Protein AF-A0A8T6UBK5-F1 (afdb_monomer_lite)

Foldseek 3Di:
DADDDDADDDDLVRVLVVVLVVLQVDLFAEEEEEPLPPVSNVVSVLVSLVVSQAAEEEELSSLLVLCVCVPPPVDPGDNQQPDPSYAYEDEQADVRPLDPVRDDPSSVSRVVRYDYLVNCLVRRSRYYYHAYLVRLVSCVSNLTAAAHEYEYEYDDDPDPPCVSVVVVVVSCVVSNYHYHHD

Radius of gyration: 15.91 Å; chains: 1; bounding box: 31×38×43 Å

Structure (mmCIF, N/CA/C/O backbone):
data_AF-A0A8T6UBK5-F1
#
_entry.id   AF-A0A8T6UBK5-F1
#
loop_
_atom_site.group_PDB
_atom_site.id
_atom_site.type_symbol
_atom_site.label_atom_id
_atom_site.label_alt_id
_atom_site.label_comp_id
_atom_site.label_asym_id
_atom_site.label_entity_id
_atom_site.label_seq_id
_atom_site.pdbx_PDB_ins_code
_atom_site.Cartn_x
_atom_site.Cartn_y
_atom_site.Cartn_z
_atom_site.occupancy
_atom_site.B_iso_or_equiv
_atom_site.auth_seq_id
_atom_site.auth_comp_id
_atom_site.auth_asym_id
_atom_site.auth_atom_id
_atom_site.pdbx_PDB_model_num
ATOM 1 N N . MET A 1 1 ? -10.154 17.382 11.900 1.00 59.75 1 MET A N 1
ATOM 2 C CA . MET A 1 1 ? -9.058 16.985 12.791 1.00 59.75 1 MET A CA 1
ATOM 3 C C . MET A 1 1 ? -9.210 15.512 13.047 1.00 59.75 1 MET A C 1
ATOM 5 O O . MET A 1 1 ? -10.069 15.101 13.822 1.00 59.75 1 MET A O 1
ATOM 9 N N . VAL A 1 2 ? -8.414 14.748 12.318 1.00 72.38 2 VAL A N 1
ATOM 10 C CA . VAL A 1 2 ? -8.231 13.315 12.474 1.00 72.38 2 VAL A CA 1
ATOM 11 C C . VAL A 1 2 ? -7.859 13.027 13.928 1.00 72.38 2 VAL A C 1
ATOM 13 O O . VAL A 1 2 ? -7.041 13.733 14.522 1.00 72.38 2 VAL A O 1
ATOM 16 N N . GLU A 1 3 ? -8.493 12.017 14.518 1.00 72.88 3 GLU A N 1
ATOM 17 C CA . GLU A 1 3 ? -8.242 11.633 15.904 1.00 72.88 3 GLU A CA 1
ATOM 18 C C . GLU A 1 3 ? -6.793 11.144 16.070 1.00 72.88 3 GLU A C 1
ATOM 20 O O . GLU A 1 3 ? -6.300 10.337 15.279 1.00 72.88 3 GLU A O 1
ATOM 25 N N . LYS A 1 4 ? -6.091 11.653 17.091 1.00 69.69 4 LYS A N 1
ATOM 26 C CA . LYS A 1 4 ? -4.745 11.183 17.441 1.00 69.69 4 LYS A CA 1
ATOM 27 C C . LYS A 1 4 ? -4.862 9.968 18.359 1.00 69.69 4 LYS A C 1
ATOM 29 O O . LYS A 1 4 ? -5.178 10.100 19.542 1.00 69.69 4 LYS A O 1
ATOM 34 N N . GLU A 1 5 ? -4.588 8.784 17.824 1.00 80.88 5 GLU A N 1
ATOM 35 C CA . GLU A 1 5 ? -4.545 7.546 18.603 1.00 80.88 5 GLU A CA 1
ATOM 36 C C . GLU A 1 5 ? -3.198 7.380 19.323 1.00 80.88 5 GLU A C 1
ATOM 38 O O . GLU A 1 5 ? -2.131 7.657 18.775 1.00 80.88 5 GLU A O 1
ATOM 43 N N . LYS A 1 6 ? -3.220 6.891 20.571 1.00 74.50 6 LYS A N 1
ATOM 44 C CA . LYS A 1 6 ? -1.982 6.605 21.313 1.00 74.50 6 LYS A CA 1
ATOM 45 C C . LYS A 1 6 ? -1.301 5.353 20.765 1.00 74.50 6 LYS A C 1
ATOM 47 O O . LYS A 1 6 ? -1.909 4.281 20.734 1.00 74.50 6 LYS A O 1
ATOM 52 N N . ARG A 1 7 ? -0.009 5.469 20.452 1.00 73.25 7 ARG A N 1
ATOM 53 C CA . ARG A 1 7 ? 0.830 4.343 20.027 1.00 73.25 7 ARG A CA 1
ATOM 54 C C . ARG A 1 7 ? 0.890 3.241 21.088 1.00 73.25 7 ARG A C 1
ATOM 56 O O . ARG A 1 7 ? 1.001 3.505 22.286 1.00 73.25 7 ARG A O 1
ATOM 63 N N . LYS A 1 8 ? 0.859 1.993 20.617 1.00 81.75 8 LYS A N 1
ATOM 64 C CA . LYS A 1 8 ? 1.099 0.777 21.400 1.00 81.75 8 LYS A CA 1
ATOM 65 C C . LYS A 1 8 ? 1.982 -0.172 20.595 1.00 81.75 8 LYS A C 1
ATOM 67 O O . LYS A 1 8 ? 1.941 -0.161 19.370 1.00 81.75 8 LYS A O 1
ATOM 72 N N . ASN A 1 9 ? 2.758 -1.000 21.290 1.00 84.50 9 ASN A N 1
ATOM 73 C CA . ASN A 1 9 ? 3.530 -2.062 20.653 1.00 84.50 9 ASN A CA 1
ATOM 74 C C . ASN A 1 9 ? 2.625 -3.275 20.441 1.00 84.50 9 ASN A C 1
ATOM 76 O O . ASN A 1 9 ? 2.179 -3.891 21.411 1.00 84.50 9 ASN A O 1
ATOM 80 N N . TYR A 1 10 ? 2.360 -3.599 19.179 1.00 88.94 10 TYR A N 1
ATOM 81 C CA . TYR A 1 10 ? 1.573 -4.759 18.782 1.00 88.94 10 TYR A CA 1
ATOM 82 C C . TYR A 1 10 ? 2.472 -5.840 18.181 1.00 88.94 10 TYR A C 1
ATOM 84 O O . TYR A 1 10 ? 3.401 -5.544 17.430 1.00 88.94 10 TYR A O 1
ATOM 92 N N . SER A 1 11 ? 2.181 -7.102 18.495 1.00 92.31 11 SER A N 1
ATOM 93 C CA . SER A 1 11 ? 2.752 -8.240 17.770 1.00 92.31 11 SER A CA 1
ATOM 94 C C . SER A 1 11 ? 2.152 -8.348 16.367 1.00 92.31 11 SER A C 1
ATOM 96 O O . SER A 1 11 ? 1.037 -7.884 16.134 1.00 92.31 11 SER A O 1
ATOM 98 N N . GLU A 1 12 ? 2.822 -9.042 15.445 1.00 92.00 12 GLU A N 1
ATOM 99 C CA . GLU A 1 12 ? 2.303 -9.252 14.081 1.00 92.00 12 GLU A CA 1
ATOM 100 C C . GLU A 1 12 ? 0.902 -9.884 14.063 1.00 92.00 12 GLU A C 1
ATOM 102 O O . GLU A 1 12 ? 0.030 -9.484 13.293 1.00 92.00 12 GLU A O 1
ATOM 107 N N . GLN A 1 13 ? 0.623 -10.804 14.991 1.00 94.69 13 GLN A N 1
ATOM 108 C CA . GLN A 1 13 ? -0.709 -11.395 15.124 1.00 94.69 13 GLN A CA 1
ATOM 109 C C . GLN A 1 13 ? -1.767 -10.364 15.557 1.00 94.69 13 GLN A C 1
ATOM 111 O O . GLN A 1 13 ? -2.910 -10.412 15.089 1.00 94.69 13 GLN A O 1
ATOM 116 N N . GLN A 1 14 ? -1.409 -9.433 16.447 1.00 95.31 14 GLN A N 1
ATOM 117 C CA . GLN A 1 14 ? -2.299 -8.350 16.864 1.00 95.31 14 GLN A CA 1
ATOM 118 C C . GLN A 1 14 ? -2.528 -7.361 15.723 1.00 95.31 14 GLN A C 1
ATOM 120 O O . GLN A 1 14 ? -3.683 -7.041 15.453 1.00 95.31 14 GLN A O 1
ATOM 125 N N . VAL A 1 15 ? -1.469 -6.959 15.015 1.00 94.81 15 VAL A N 1
ATOM 126 C CA . VAL A 1 15 ? -1.547 -6.087 13.832 1.00 94.81 15 VAL A CA 1
ATOM 127 C C . VAL A 1 15 ? -2.489 -6.698 12.804 1.00 94.81 15 VAL A C 1
ATOM 129 O O . VAL A 1 15 ? -3.496 -6.093 12.455 1.00 94.81 15 VAL A O 1
ATOM 132 N N . LYS A 1 16 ? -2.251 -7.953 12.407 1.00 96.44 16 LYS A N 1
ATOM 133 C CA . LYS A 1 16 ? -3.103 -8.688 11.465 1.00 96.44 16 LYS A CA 1
ATOM 134 C C . LYS A 1 16 ? -4.569 -8.701 11.903 1.00 96.44 16 LYS A C 1
ATOM 136 O O . LYS A 1 16 ? -5.462 -8.429 11.104 1.00 96.44 16 LYS A O 1
ATOM 141 N N . THR A 1 17 ? -4.830 -8.979 13.181 1.00 97.69 17 THR A N 1
ATOM 142 C CA . THR A 1 17 ? -6.197 -9.040 13.721 1.00 97.69 17 THR A CA 1
ATOM 143 C C . THR A 1 17 ? -6.880 -7.671 13.706 1.00 97.69 17 THR A C 1
ATOM 145 O O . THR A 1 17 ? -8.031 -7.562 13.287 1.00 97.69 17 THR A O 1
ATOM 148 N N . LEU A 1 18 ? -6.193 -6.623 14.164 1.00 97.62 18 LEU A N 1
ATOM 149 C CA . LEU A 1 18 ? -6.738 -5.268 14.250 1.00 97.62 18 LEU A CA 1
ATOM 150 C C . LEU A 1 18 ? -6.920 -4.657 12.859 1.00 97.62 18 LEU A C 1
ATOM 152 O O . LEU A 1 18 ? -8.003 -4.172 12.542 1.00 97.62 18 LEU A O 1
ATOM 156 N N . SER A 1 19 ? -5.920 -4.778 11.987 1.00 97.94 19 SER A N 1
ATOM 157 C CA . SER A 1 19 ? -6.011 -4.318 10.603 1.00 97.94 19 SER A CA 1
ATOM 158 C C . SER A 1 19 ? -7.101 -5.059 9.830 1.00 97.94 19 SER A C 1
ATOM 160 O O . SER A 1 19 ? -7.846 -4.424 9.091 1.00 97.94 19 SER A O 1
ATOM 162 N N . SER A 1 20 ? -7.290 -6.368 10.042 1.00 98.31 20 SER A N 1
ATOM 163 C CA . SER A 1 20 ? -8.406 -7.091 9.415 1.00 98.31 20 SER A CA 1
ATOM 164 C C . SER A 1 20 ? -9.775 -6.587 9.876 1.00 98.31 20 SER A C 1
ATOM 166 O O . SER A 1 20 ? -10.714 -6.598 9.083 1.00 98.31 20 SER A O 1
ATOM 168 N N . LYS A 1 21 ? -9.921 -6.127 11.126 1.00 98.31 21 LYS A N 1
ATOM 169 C CA . LYS A 1 21 ? -11.174 -5.501 11.587 1.00 98.31 21 LYS A CA 1
ATOM 170 C C . LYS A 1 21 ? -11.443 -4.183 10.864 1.00 98.31 21 LYS A C 1
ATOM 172 O O . LYS A 1 21 ? -12.579 -3.939 10.484 1.00 98.31 21 LYS A O 1
ATOM 177 N N . VAL A 1 22 ? -10.408 -3.372 10.636 1.00 98.38 22 VAL A N 1
ATOM 178 C CA . VAL A 1 22 ? -10.524 -2.121 9.865 1.00 98.38 22 VAL A CA 1
ATOM 179 C C . VAL A 1 22 ? -10.877 -2.408 8.404 1.00 98.38 22 VAL A C 1
ATOM 181 O O . VAL A 1 22 ? -11.778 -1.793 7.849 1.00 98.38 22 VAL A O 1
ATOM 184 N N . VAL A 1 23 ? -10.203 -3.372 7.771 1.00 98.50 23 VAL A N 1
ATOM 185 C CA . VAL A 1 23 ? -10.420 -3.687 6.350 1.00 98.50 23 VAL A CA 1
ATOM 186 C C . VAL A 1 23 ? -11.793 -4.324 6.099 1.00 98.50 23 VAL A C 1
ATOM 188 O O . VAL A 1 23 ? -12.418 -4.027 5.080 1.00 98.50 23 VAL A O 1
ATOM 191 N N . SER A 1 24 ? -12.284 -5.162 7.017 1.00 98.12 24 SER A N 1
ATOM 192 C CA . SER A 1 24 ? -13.611 -5.796 6.905 1.00 98.12 24 SER A CA 1
ATOM 193 C C . SER A 1 24 ? -14.781 -4.854 7.194 1.00 98.12 24 SER A C 1
ATOM 195 O O . SER A 1 24 ? -15.892 -5.133 6.749 1.00 98.12 24 SER A O 1
ATOM 197 N N . SER A 1 25 ? -14.570 -3.756 7.927 1.00 97.69 25 SER A N 1
ATOM 198 C CA . SER A 1 25 ? -15.647 -2.847 8.347 1.00 97.69 25 SER A CA 1
ATOM 199 C C . SER A 1 25 ? -15.994 -1.763 7.324 1.00 97.69 25 SER A C 1
ATOM 201 O O . SER A 1 25 ? -16.895 -0.959 7.562 1.00 97.69 25 SER A O 1
ATOM 203 N N . THR A 1 26 ? -15.294 -1.720 6.192 1.00 97.81 26 THR A N 1
ATOM 204 C CA . THR A 1 26 ? -15.413 -0.643 5.209 1.00 97.81 26 THR A CA 1
ATOM 205 C C . THR A 1 26 ? -15.526 -1.193 3.796 1.00 97.81 26 THR A C 1
ATOM 207 O O . THR A 1 26 ? -15.004 -2.258 3.491 1.00 97.81 26 THR A O 1
ATOM 210 N N . GLU A 1 27 ? -16.161 -0.440 2.901 1.00 97.12 27 GLU A N 1
ATOM 211 C CA . GLU A 1 27 ? -16.112 -0.655 1.445 1.00 97.12 27 GLU A CA 1
ATOM 212 C C . GLU A 1 27 ? -15.253 0.413 0.748 1.00 97.12 27 GLU A C 1
ATOM 214 O O . GLU A 1 27 ? -15.267 0.553 -0.473 1.00 97.12 27 GLU A O 1
ATOM 219 N N . LYS A 1 28 ? -14.504 1.212 1.512 1.00 98.06 28 LYS A N 1
ATOM 220 C CA . LYS A 1 28 ? -13.577 2.218 0.981 1.00 98.06 28 LYS A CA 1
ATOM 221 C C . LYS A 1 28 ? -12.163 1.651 0.924 1.00 98.06 28 LYS A C 1
ATOM 223 O O . LYS A 1 28 ? -11.895 0.582 1.482 1.00 98.06 28 LYS A O 1
ATOM 228 N N . ILE A 1 29 ? -11.263 2.349 0.236 1.00 98.50 29 ILE A N 1
ATOM 229 C CA . ILE A 1 29 ? -9.857 1.945 0.199 1.00 98.50 29 ILE A CA 1
ATOM 230 C C . ILE A 1 29 ? -9.243 2.050 1.595 1.00 98.50 29 ILE A C 1
ATOM 232 O O . ILE A 1 29 ? -9.591 2.927 2.392 1.00 98.50 29 ILE A O 1
ATOM 236 N N . VAL A 1 30 ? -8.332 1.124 1.880 1.00 98.75 30 VAL A N 1
ATOM 237 C CA . VAL A 1 30 ? -7.491 1.166 3.072 1.00 98.75 30 VAL A CA 1
ATOM 238 C C . VAL A 1 30 ? -6.055 1.341 2.617 1.00 98.75 30 VAL A C 1
ATOM 240 O O . VAL A 1 30 ? -5.515 0.489 1.915 1.00 98.75 30 VAL A O 1
ATOM 243 N N . PHE A 1 31 ? -5.442 2.447 3.010 1.00 98.44 31 PHE A N 1
ATOM 244 C CA . PHE A 1 31 ? -4.015 2.664 2.856 1.00 98.44 31 PHE A CA 1
ATOM 245 C C . PHE A 1 31 ? -3.296 2.144 4.092 1.00 98.44 31 PHE A C 1
ATOM 247 O O . PHE A 1 31 ? -3.800 2.257 5.211 1.00 98.44 31 PHE A O 1
ATOM 254 N N . VAL A 1 32 ? -2.119 1.572 3.893 1.00 97.38 32 VAL A N 1
ATOM 255 C CA . VAL A 1 32 ? -1.263 1.072 4.965 1.00 97.38 32 VAL A CA 1
ATOM 256 C C . VAL A 1 32 ? 0.125 1.651 4.782 1.00 97.38 32 VAL A C 1
ATOM 258 O O . VAL A 1 32 ? 0.607 1.770 3.658 1.00 97.38 32 VAL A O 1
ATOM 261 N N . THR A 1 33 ? 0.779 1.996 5.883 1.00 93.69 33 THR A N 1
ATOM 262 C CA . THR A 1 33 ? 2.170 2.431 5.847 1.00 93.69 33 THR A CA 1
ATOM 263 C C . THR A 1 33 ? 2.983 1.677 6.887 1.00 93.69 33 THR A C 1
ATOM 265 O O . THR A 1 33 ? 2.545 1.474 8.019 1.00 93.69 33 THR A O 1
ATOM 268 N N . ARG A 1 34 ? 4.163 1.214 6.483 1.00 92.62 34 ARG A N 1
ATOM 269 C CA . ARG A 1 34 ? 5.080 0.387 7.277 1.00 92.62 34 ARG A CA 1
ATOM 270 C C . ARG A 1 34 ? 6.517 0.728 6.908 1.00 92.62 34 ARG A C 1
ATOM 272 O O . ARG A 1 34 ? 6.769 1.332 5.863 1.00 92.62 34 ARG A O 1
ATOM 279 N N . TYR A 1 35 ? 7.487 0.273 7.698 1.00 90.00 35 TYR A N 1
ATOM 280 C CA . TYR A 1 35 ? 8.873 0.368 7.254 1.00 90.00 35 TYR A CA 1
ATOM 281 C C . TYR A 1 35 ? 9.087 -0.477 6.003 1.00 90.00 35 TYR A C 1
ATOM 283 O O . TYR A 1 35 ? 8.770 -1.664 5.966 1.00 90.00 35 TYR A O 1
ATOM 291 N N . SER A 1 36 ? 9.699 0.130 4.987 1.00 87.88 36 SER A N 1
ATOM 292 C CA . SER A 1 36 ? 9.903 -0.507 3.679 1.00 87.88 36 SER A CA 1
ATOM 293 C C . SER A 1 36 ? 10.584 -1.881 3.739 1.00 87.88 36 SER A C 1
ATOM 295 O O . SER A 1 36 ? 10.267 -2.742 2.921 1.00 87.88 36 SER A O 1
ATOM 297 N N . ARG A 1 37 ? 11.479 -2.097 4.714 1.00 90.00 37 ARG A N 1
ATOM 298 C CA . ARG A 1 37 ? 12.249 -3.340 4.909 1.00 90.00 37 ARG A CA 1
ATOM 299 C C . ARG A 1 37 ? 11.621 -4.328 5.898 1.00 90.00 37 ARG A C 1
ATOM 301 O O . ARG A 1 37 ? 12.157 -5.416 6.059 1.00 90.00 37 ARG A O 1
ATOM 308 N N . ASP A 1 38 ? 10.513 -3.969 6.536 1.00 92.25 38 ASP A N 1
ATOM 309 C CA . ASP A 1 38 ? 9.794 -4.864 7.440 1.00 92.25 38 ASP A CA 1
ATOM 310 C C . ASP A 1 38 ? 8.899 -5.809 6.622 1.00 92.25 38 ASP A C 1
ATOM 312 O O . ASP A 1 38 ? 7.814 -5.432 6.159 1.00 92.25 38 ASP A O 1
ATOM 316 N N . MET A 1 39 ? 9.433 -7.003 6.350 1.00 92.81 39 MET A N 1
ATOM 317 C CA . MET A 1 39 ? 8.791 -8.028 5.523 1.00 92.81 39 MET A CA 1
ATOM 318 C C . MET A 1 39 ? 7.793 -8.883 6.303 1.00 92.81 39 MET A C 1
ATOM 320 O O . MET A 1 39 ? 6.824 -9.353 5.709 1.00 92.81 39 MET A O 1
ATOM 324 N N . ASP A 1 40 ? 7.960 -9.010 7.620 1.00 92.81 40 ASP A N 1
ATOM 325 C CA . ASP A 1 40 ? 6.961 -9.647 8.480 1.00 92.81 40 ASP A CA 1
ATOM 326 C C . ASP A 1 40 ? 5.688 -8.796 8.502 1.00 92.81 40 ASP A C 1
ATOM 328 O O . ASP A 1 40 ? 4.589 -9.296 8.246 1.00 92.81 40 ASP A O 1
ATOM 332 N N . ARG A 1 41 ? 5.841 -7.472 8.651 1.00 94.12 41 ARG A N 1
ATOM 333 C CA . ARG A 1 41 ? 4.716 -6.538 8.577 1.00 94.12 41 ARG A CA 1
ATOM 334 C C . ARG A 1 41 ? 4.068 -6.506 7.202 1.00 94.12 41 ARG A C 1
ATOM 336 O O . ARG A 1 41 ? 2.842 -6.440 7.096 1.00 94.12 41 ARG A O 1
ATOM 343 N N . PHE A 1 42 ? 4.868 -6.575 6.136 1.00 96.06 42 PHE A N 1
ATOM 344 C CA . PHE A 1 42 ? 4.326 -6.744 4.789 1.00 96.06 42 PHE A CA 1
ATOM 345 C C . PHE A 1 42 ? 3.465 -8.006 4.700 1.00 96.06 42 PHE A C 1
ATOM 347 O O . PHE A 1 42 ? 2.332 -7.940 4.218 1.00 96.06 42 PHE A O 1
ATOM 354 N N . ARG A 1 43 ? 3.980 -9.142 5.192 1.00 96.06 43 ARG A N 1
ATOM 355 C CA . ARG A 1 43 ? 3.264 -10.415 5.149 1.00 96.06 43 ARG A CA 1
ATOM 356 C C . ARG A 1 43 ? 1.943 -10.343 5.913 1.00 96.06 43 ARG A C 1
ATOM 358 O O . ARG A 1 43 ? 0.925 -10.802 5.392 1.00 96.06 43 ARG A O 1
ATOM 365 N N . SER A 1 44 ? 1.925 -9.694 7.077 1.00 96.69 44 SER A N 1
ATOM 366 C CA . SER A 1 44 ? 0.698 -9.413 7.830 1.00 96.69 44 SER A CA 1
ATOM 367 C C . SER A 1 44 ? -0.343 -8.680 6.975 1.00 96.69 44 SER A C 1
ATOM 369 O O . SER A 1 44 ? -1.486 -9.132 6.886 1.00 96.69 44 SER A O 1
ATOM 371 N N . PHE A 1 45 ? 0.030 -7.597 6.286 1.00 97.94 45 PHE A N 1
ATOM 372 C CA . PHE A 1 45 ? -0.908 -6.843 5.441 1.00 97.94 45 PHE A CA 1
ATOM 373 C C . PHE A 1 45 ? -1.326 -7.578 4.164 1.00 97.94 45 PHE A C 1
ATOM 375 O O . PHE A 1 45 ? -2.483 -7.468 3.753 1.00 97.94 45 PHE A O 1
ATOM 382 N N . TYR A 1 46 ? -0.432 -8.360 3.562 1.00 98.25 46 TYR A N 1
ATOM 383 C CA . TYR A 1 46 ? -0.768 -9.240 2.443 1.00 98.25 46 TYR A CA 1
ATOM 384 C C . TYR A 1 46 ? -1.843 -10.264 2.847 1.00 98.25 46 TYR A C 1
ATOM 386 O O . TYR A 1 46 ? -2.859 -10.410 2.160 1.00 98.25 46 TYR A O 1
ATOM 394 N N . ASP A 1 47 ? -1.685 -10.911 4.005 1.00 98.06 47 ASP A N 1
ATOM 395 C CA . ASP A 1 47 ? -2.676 -11.853 4.531 1.00 98.06 47 ASP A CA 1
ATOM 396 C C . ASP A 1 47 ? -4.003 -11.156 4.878 1.00 98.06 47 ASP A C 1
ATOM 398 O O . ASP A 1 47 ? -5.084 -11.710 4.644 1.00 98.06 47 ASP A O 1
ATOM 402 N N . VAL A 1 48 ? -3.946 -9.935 5.425 1.00 98.50 48 VAL A N 1
ATOM 403 C CA . VAL A 1 48 ? -5.139 -9.115 5.686 1.00 98.50 48 VAL A CA 1
ATOM 404 C C . VAL A 1 48 ? -5.878 -8.830 4.381 1.00 98.50 48 VAL A C 1
ATOM 406 O O . VAL A 1 48 ? -7.084 -9.063 4.316 1.00 98.50 48 VAL A O 1
ATOM 409 N N . ALA A 1 49 ? -5.182 -8.397 3.328 1.00 98.56 49 ALA A N 1
ATOM 410 C CA . ALA A 1 49 ? -5.805 -8.138 2.033 1.00 98.56 49 ALA A CA 1
ATOM 411 C C . ALA A 1 49 ? -6.502 -9.400 1.495 1.00 98.56 49 ALA A C 1
ATOM 413 O O . ALA A 1 49 ? -7.707 -9.374 1.230 1.00 98.56 49 ALA A O 1
ATOM 414 N N . LYS A 1 50 ? -5.795 -10.538 1.447 1.00 98.06 50 LYS A N 1
ATOM 415 C CA . LYS A 1 50 ? -6.349 -11.803 0.933 1.00 98.06 50 LYS A CA 1
ATOM 416 C C . LYS A 1 50 ? -7.533 -12.322 1.735 1.00 98.06 50 LYS A C 1
ATOM 418 O O . LYS A 1 50 ? -8.543 -12.704 1.146 1.00 98.06 50 LYS A O 1
ATOM 423 N N . SER A 1 51 ? -7.438 -12.330 3.064 1.00 97.94 51 SER A N 1
ATOM 424 C CA . SER A 1 51 ? -8.530 -12.812 3.925 1.00 97.94 51 SER A CA 1
ATOM 425 C C . SER A 1 51 ? -9.795 -11.955 3.805 1.00 97.94 51 SER A C 1
ATOM 427 O O . SER A 1 51 ? -10.899 -12.474 3.953 1.00 97.94 51 SER A O 1
ATOM 429 N N . ASN A 1 52 ? -9.646 -10.680 3.429 1.00 98.44 52 ASN A N 1
ATOM 430 C CA . ASN A 1 52 ? -10.746 -9.758 3.148 1.00 98.44 52 ASN A CA 1
ATOM 431 C C . ASN A 1 52 ? -11.126 -9.685 1.656 1.00 98.44 52 ASN A C 1
ATOM 433 O O . ASN A 1 52 ? -11.880 -8.799 1.262 1.00 98.44 52 ASN A O 1
ATOM 437 N N . ARG A 1 53 ? -10.635 -10.614 0.818 1.00 98.19 53 ARG A N 1
ATOM 438 C CA . ARG A 1 53 ? -10.897 -10.677 -0.637 1.00 98.19 53 ARG A CA 1
ATOM 439 C C . ARG A 1 53 ? -10.525 -9.391 -1.384 1.00 98.19 53 ARG A C 1
ATOM 441 O O . ARG A 1 53 ? -11.170 -9.019 -2.364 1.00 98.19 53 ARG A O 1
ATOM 448 N N . ARG A 1 54 ? -9.470 -8.723 -0.925 1.00 98.56 54 ARG A N 1
ATOM 449 C CA . ARG A 1 54 ? -8.880 -7.540 -1.550 1.00 98.56 54 ARG A CA 1
ATOM 450 C C . ARG A 1 54 ? -7.501 -7.867 -2.104 1.00 98.56 54 ARG A C 1
ATOM 452 O O . ARG A 1 54 ? -6.827 -8.774 -1.620 1.00 98.56 54 ARG A O 1
ATOM 459 N N . LYS A 1 55 ? -7.075 -7.110 -3.111 1.00 98.75 55 LYS A N 1
ATOM 460 C CA . LYS A 1 55 ? -5.698 -7.153 -3.612 1.00 98.75 55 LYS A CA 1
ATOM 461 C C . LYS A 1 55 ? -4.837 -6.159 -2.839 1.00 98.75 55 LYS A C 1
ATOM 463 O O . LYS A 1 55 ? -5.323 -5.088 -2.469 1.00 98.75 55 LYS A O 1
ATOM 468 N N . ILE A 1 56 ? -3.575 -6.512 -2.605 1.00 98.69 56 ILE A N 1
ATOM 469 C CA . ILE A 1 56 ? -2.588 -5.582 -2.064 1.00 98.69 56 ILE A CA 1
ATOM 470 C C . ILE A 1 56 ? -1.892 -4.856 -3.215 1.00 98.69 56 ILE A C 1
ATOM 472 O O . ILE A 1 56 ? -1.443 -5.477 -4.178 1.00 98.69 56 ILE A O 1
ATOM 476 N N . VAL A 1 57 ? -1.831 -3.533 -3.129 1.00 98.75 57 VAL A N 1
ATOM 477 C CA . VAL A 1 57 ? -1.155 -2.678 -4.105 1.00 98.75 57 VAL A CA 1
ATOM 478 C C . VAL A 1 57 ? 0.158 -2.211 -3.496 1.00 98.75 57 VAL A C 1
ATOM 480 O O . VAL A 1 57 ? 0.154 -1.676 -2.391 1.00 98.75 57 VAL A O 1
ATOM 483 N N . VAL A 1 58 ? 1.271 -2.412 -4.198 1.00 98.31 58 VAL A N 1
ATOM 484 C CA . VAL A 1 58 ? 2.616 -2.060 -3.717 1.00 98.31 58 VAL A CA 1
ATOM 485 C C . VAL A 1 58 ? 3.373 -1.209 -4.730 1.00 98.31 58 VAL A C 1
ATOM 487 O O . VAL A 1 58 ? 3.056 -1.206 -5.914 1.00 98.31 58 VAL A O 1
ATOM 490 N N . SER A 1 59 ? 4.415 -0.505 -4.292 1.00 97.19 59 SER A N 1
ATOM 491 C CA . SER A 1 59 ? 5.308 0.211 -5.213 1.00 97.19 59 SER A CA 1
ATOM 492 C C . SER A 1 59 ? 6.222 -0.748 -6.006 1.00 97.19 59 SER A C 1
ATOM 494 O O . SER A 1 59 ? 6.512 -1.847 -5.520 1.00 97.19 59 SER A O 1
ATOM 496 N N . PRO A 1 60 ? 6.793 -0.328 -7.159 1.00 96.81 60 PRO A N 1
ATOM 497 C CA . PRO A 1 60 ? 7.777 -1.123 -7.896 1.00 96.81 60 PRO A CA 1
ATOM 498 C C . PRO A 1 60 ? 9.003 -1.450 -7.042 1.00 96.81 60 PRO A C 1
ATOM 500 O O . PRO A 1 60 ? 9.596 -2.512 -7.183 1.00 96.81 60 PRO A O 1
ATOM 503 N N . LYS A 1 61 ? 9.364 -0.562 -6.105 1.00 95.75 61 LYS A N 1
ATOM 504 C CA . LYS A 1 61 ? 10.452 -0.787 -5.146 1.00 95.75 61 LYS A CA 1
ATOM 505 C C . LYS A 1 61 ? 10.144 -1.952 -4.203 1.00 95.75 61 LYS A C 1
ATOM 507 O O . LYS A 1 61 ? 11.014 -2.786 -3.974 1.00 95.75 61 LYS A O 1
ATOM 512 N N . THR A 1 62 ? 8.927 -2.011 -3.663 1.00 96.69 62 THR A N 1
ATOM 513 C CA . THR A 1 62 ? 8.488 -3.122 -2.807 1.00 96.69 62 THR A CA 1
ATOM 514 C C . THR A 1 62 ? 8.395 -4.419 -3.607 1.00 96.69 62 THR A C 1
ATOM 516 O O . THR A 1 62 ? 8.904 -5.435 -3.146 1.00 96.69 62 THR A O 1
ATOM 519 N N . ALA A 1 63 ? 7.825 -4.385 -4.817 1.00 97.38 63 ALA A N 1
ATOM 520 C CA . ALA A 1 63 ? 7.790 -5.547 -5.706 1.00 97.38 63 ALA A CA 1
ATOM 521 C C . ALA A 1 63 ? 9.207 -6.061 -6.013 1.00 97.38 63 ALA A C 1
ATOM 523 O O . ALA A 1 63 ? 9.484 -7.243 -5.851 1.00 97.38 63 ALA A O 1
ATOM 524 N N . HIS A 1 64 ? 10.145 -5.168 -6.331 1.00 96.62 64 HIS A N 1
ATOM 525 C CA . HIS A 1 64 ? 11.535 -5.551 -6.558 1.00 96.62 64 HIS A CA 1
ATOM 526 C C . HIS A 1 64 ? 12.181 -6.178 -5.319 1.00 96.62 64 HIS A C 1
ATOM 528 O O . HIS A 1 64 ? 12.887 -7.173 -5.425 1.00 96.62 64 HIS A O 1
ATOM 534 N N . LEU A 1 65 ? 11.938 -5.631 -4.125 1.00 95.81 65 LEU A N 1
ATOM 535 C CA . LEU A 1 65 ? 12.456 -6.228 -2.894 1.00 95.81 65 LEU A CA 1
ATOM 536 C C . LEU A 1 65 ? 11.895 -7.642 -2.677 1.00 95.81 65 LEU A C 1
ATOM 538 O O . LEU A 1 65 ? 12.658 -8.554 -2.372 1.00 95.81 65 LEU A O 1
ATOM 542 N N . LEU A 1 66 ? 10.590 -7.839 -2.882 1.00 96.50 66 LEU A N 1
ATOM 543 C CA . LEU A 1 66 ? 9.949 -9.150 -2.758 1.00 96.50 66 LEU A CA 1
ATOM 544 C C . LEU A 1 66 ? 10.511 -10.157 -3.766 1.00 96.50 66 LEU A C 1
ATOM 546 O O . LEU A 1 66 ? 10.832 -11.274 -3.370 1.00 96.50 66 LEU A O 1
ATOM 550 N N . SER A 1 67 ? 10.708 -9.768 -5.031 1.00 95.56 67 SER A N 1
ATOM 551 C CA . SER A 1 67 ? 11.253 -10.678 -6.052 1.00 95.56 67 SER A CA 1
ATOM 552 C C . SER A 1 67 ? 12.687 -11.120 -5.751 1.00 95.56 67 SER A C 1
ATOM 554 O O . SER A 1 67 ? 13.085 -12.214 -6.137 1.00 95.56 67 SER A O 1
ATOM 556 N N . ARG A 1 68 ? 13.464 -10.310 -5.019 1.00 94.50 68 ARG A N 1
ATOM 557 C CA . ARG A 1 68 ? 14.805 -10.691 -4.546 1.00 94.50 68 ARG A CA 1
ATOM 558 C C . ARG A 1 68 ? 14.790 -11.570 -3.302 1.00 94.50 68 ARG A C 1
ATOM 560 O O . ARG A 1 68 ? 15.735 -12.323 -3.098 1.00 94.50 68 ARG A O 1
ATOM 567 N N . LEU A 1 69 ? 13.760 -11.459 -2.468 1.00 95.38 69 LEU A N 1
ATOM 568 C CA . LEU A 1 69 ? 13.665 -12.195 -1.206 1.00 95.38 69 LEU A CA 1
ATOM 569 C C . LEU A 1 69 ? 12.879 -13.505 -1.319 1.00 95.38 69 LEU A C 1
ATOM 571 O O . LEU A 1 69 ? 13.033 -14.364 -0.458 1.00 95.38 69 LEU A O 1
ATOM 575 N N . VAL A 1 70 ? 12.078 -13.689 -2.373 1.00 93.62 70 VAL A N 1
ATOM 576 C CA . VAL A 1 70 ? 11.236 -14.885 -2.564 1.00 93.62 70 VAL A CA 1
ATOM 577 C C . VAL A 1 70 ? 12.037 -16.191 -2.676 1.00 93.62 70 VAL A C 1
ATOM 579 O O . VAL A 1 70 ? 11.512 -17.269 -2.414 1.00 93.62 70 VAL A O 1
ATOM 582 N N . GLU A 1 71 ? 13.315 -16.117 -3.051 1.00 89.62 71 GLU A N 1
ATOM 583 C CA . GLU A 1 71 ? 14.200 -17.285 -3.135 1.00 89.62 71 GLU A CA 1
ATOM 584 C C . GLU A 1 71 ? 14.709 -17.756 -1.758 1.00 89.62 71 GLU A C 1
ATOM 586 O O . GLU A 1 71 ? 15.197 -18.885 -1.629 1.00 89.62 71 GLU A O 1
ATOM 591 N N . ASP A 1 72 ? 14.591 -16.925 -0.715 1.00 91.62 72 ASP A N 1
ATOM 592 C CA . ASP A 1 72 ? 15.000 -17.292 0.638 1.00 91.62 72 ASP A CA 1
ATOM 593 C C . ASP A 1 72 ? 13.965 -18.220 1.286 1.00 91.62 72 ASP A C 1
ATOM 595 O O . ASP A 1 72 ? 12.881 -17.812 1.692 1.00 91.62 72 ASP A O 1
ATOM 599 N N . LYS A 1 73 ? 14.344 -19.489 1.465 1.00 87.69 73 LYS A N 1
ATOM 600 C CA . LYS A 1 73 ? 13.498 -20.531 2.074 1.00 87.69 73 LYS A CA 1
ATOM 601 C C . LYS A 1 73 ? 13.104 -20.257 3.530 1.00 87.69 73 LYS A C 1
ATOM 603 O O . LYS A 1 73 ? 12.273 -20.987 4.066 1.00 87.69 73 LYS A O 1
ATOM 608 N N . ARG A 1 74 ? 13.732 -19.287 4.201 1.00 91.12 74 ARG A N 1
ATOM 609 C CA . ARG A 1 74 ? 13.390 -18.878 5.573 1.00 91.12 74 ARG A CA 1
ATOM 610 C C . ARG A 1 74 ? 12.278 -17.835 5.610 1.00 91.12 74 ARG A C 1
ATOM 612 O O . ARG A 1 74 ? 11.722 -17.612 6.681 1.00 91.12 74 ARG A O 1
ATOM 619 N N . LEU A 1 75 ? 11.972 -17.204 4.477 1.00 89.12 75 LEU A N 1
ATOM 620 C CA . LEU A 1 75 ? 10.949 -16.177 4.356 1.00 89.12 75 LEU A CA 1
ATOM 621 C C . LEU A 1 75 ? 9.725 -16.752 3.641 1.00 89.12 75 LEU A C 1
ATOM 623 O O . LEU A 1 75 ? 9.820 -17.297 2.547 1.00 89.12 75 LEU A O 1
ATOM 627 N N . ASP A 1 76 ? 8.553 -16.601 4.252 1.00 91.81 76 ASP A N 1
ATOM 628 C CA . ASP A 1 76 ? 7.280 -16.908 3.603 1.00 91.81 76 ASP A CA 1
ATOM 629 C C . ASP A 1 76 ? 6.751 -15.627 2.945 1.00 91.81 76 ASP A C 1
ATOM 631 O O . ASP A 1 76 ? 5.955 -14.882 3.524 1.00 91.81 76 ASP A O 1
ATOM 635 N N . LEU A 1 77 ? 7.245 -15.327 1.741 1.00 95.25 77 LEU A N 1
ATOM 636 C CA . LEU A 1 77 ? 6.874 -14.133 0.982 1.00 95.25 77 LEU A CA 1
ATOM 637 C C . LEU A 1 77 ? 6.237 -14.497 -0.364 1.00 95.25 77 LEU A C 1
ATOM 639 O O . LEU A 1 77 ? 6.674 -15.441 -1.021 1.00 95.25 77 LEU A O 1
ATOM 643 N N . PRO A 1 78 ? 5.205 -13.753 -0.794 1.00 95.75 78 PRO A N 1
ATOM 644 C CA . PRO A 1 78 ? 4.591 -13.966 -2.095 1.00 95.75 78 PRO A CA 1
ATOM 645 C C . PRO A 1 78 ? 5.508 -13.490 -3.229 1.00 95.75 78 PRO A C 1
ATOM 647 O O . PRO A 1 78 ? 6.182 -12.466 -3.115 1.00 95.75 78 PRO A O 1
ATOM 650 N N . ASP A 1 79 ? 5.474 -14.206 -4.354 1.00 95.62 79 ASP A N 1
ATOM 651 C CA . ASP A 1 79 ? 6.135 -13.788 -5.591 1.00 95.62 79 ASP A CA 1
ATOM 652 C C . ASP A 1 79 ? 5.304 -12.675 -6.261 1.00 95.62 79 ASP A C 1
ATOM 654 O O . ASP A 1 79 ? 4.192 -12.947 -6.734 1.00 95.62 79 ASP A O 1
ATOM 658 N N . PRO A 1 80 ? 5.808 -11.433 -6.339 1.00 95.81 80 PRO A N 1
ATOM 659 C CA . PRO A 1 80 ? 5.061 -10.318 -6.910 1.00 95.81 80 PRO A CA 1
ATOM 660 C C . PRO A 1 80 ? 4.753 -10.527 -8.395 1.00 95.81 80 PRO A C 1
ATOM 662 O O . PRO A 1 80 ? 3.707 -10.068 -8.842 1.00 95.81 80 PRO A O 1
ATOM 665 N N . SER A 1 81 ? 5.564 -11.277 -9.147 1.00 93.62 81 SER A N 1
ATOM 666 C CA . SER A 1 81 ? 5.342 -11.537 -10.576 1.00 93.62 81 SER A CA 1
ATOM 667 C C . SER A 1 81 ? 4.322 -12.650 -10.820 1.00 93.62 81 SER A C 1
ATOM 669 O O . SER A 1 81 ? 3.660 -12.660 -11.850 1.00 93.62 81 SER A O 1
ATOM 671 N N . LYS A 1 82 ? 4.103 -13.559 -9.859 1.00 94.94 82 LYS A N 1
ATOM 672 C CA . LYS A 1 82 ? 3.174 -14.700 -10.026 1.00 94.94 82 LYS A CA 1
ATOM 673 C C . LYS A 1 82 ? 1.877 -14.592 -9.229 1.00 94.94 82 LYS A C 1
ATOM 675 O O . LYS A 1 82 ? 0.865 -15.135 -9.649 1.00 94.94 82 LYS A O 1
ATOM 680 N N . ASP A 1 83 ? 1.869 -13.884 -8.103 1.00 96.56 83 ASP A N 1
ATOM 681 C CA . ASP A 1 83 ? 0.687 -13.807 -7.240 1.00 96.56 83 ASP A CA 1
ATOM 682 C C . ASP A 1 83 ? -0.340 -12.784 -7.748 1.00 96.56 83 ASP A C 1
ATOM 684 O O . ASP A 1 83 ? -0.090 -11.579 -7.759 1.00 96.56 83 ASP A O 1
ATOM 688 N N . GLU A 1 84 ? -1.517 -13.256 -8.151 1.00 96.38 84 GLU A N 1
ATOM 689 C CA . GLU A 1 84 ? -2.632 -12.428 -8.641 1.00 96.38 84 GLU A CA 1
ATOM 690 C C . GLU A 1 84 ? -3.226 -11.479 -7.588 1.00 96.38 84 GLU A C 1
ATOM 692 O O . GLU A 1 84 ? -3.976 -10.554 -7.920 1.00 96.38 84 GLU A O 1
ATOM 697 N N . SER A 1 85 ? -2.916 -11.704 -6.311 1.00 97.75 85 SER A N 1
ATOM 698 C CA . SER A 1 85 ? -3.349 -10.862 -5.192 1.00 97.75 85 SER A CA 1
ATOM 699 C C . SER A 1 85 ? -2.503 -9.595 -5.061 1.00 97.75 85 SER A C 1
ATOM 701 O O . SER A 1 85 ? -2.870 -8.720 -4.278 1.00 97.75 85 SER A O 1
ATOM 703 N N . ILE A 1 86 ? -1.389 -9.497 -5.796 1.00 98.50 86 ILE A N 1
ATOM 704 C CA . ILE A 1 86 ? -0.472 -8.357 -5.779 1.00 98.50 86 ILE A CA 1
ATOM 705 C C . ILE A 1 86 ? -0.627 -7.561 -7.071 1.00 98.50 86 ILE A C 1
ATOM 707 O O . ILE A 1 86 ? -0.588 -8.112 -8.169 1.00 98.50 86 ILE A O 1
ATOM 711 N N . LEU A 1 87 ? -0.778 -6.251 -6.921 1.00 98.75 87 LEU A N 1
ATOM 712 C CA . LEU A 1 87 ? -0.745 -5.270 -8.001 1.00 98.75 87 LEU A CA 1
ATOM 713 C C . LEU A 1 87 ? 0.400 -4.290 -7.745 1.00 98.75 87 LEU A C 1
ATOM 715 O O . LEU A 1 87 ? 0.737 -4.020 -6.589 1.00 98.75 87 LEU A O 1
ATOM 719 N N . VAL A 1 88 ? 0.976 -3.730 -8.806 1.00 98.56 88 VAL A N 1
ATOM 720 C CA . VAL A 1 88 ? 2.113 -2.811 -8.687 1.00 98.56 88 VAL A CA 1
ATOM 721 C C . VAL A 1 88 ? 1.711 -1.422 -9.159 1.00 98.56 88 VAL A C 1
ATOM 723 O O . VAL A 1 88 ? 1.366 -1.224 -10.317 1.00 98.56 88 VAL A O 1
ATOM 726 N N . TYR A 1 89 ? 1.736 -0.449 -8.254 1.00 98.31 89 TYR A N 1
ATOM 727 C CA . TYR A 1 89 ? 1.342 0.925 -8.536 1.00 98.31 89 TYR A CA 1
ATOM 728 C C . TYR A 1 89 ? 2.471 1.709 -9.194 1.00 98.31 89 TYR A C 1
ATOM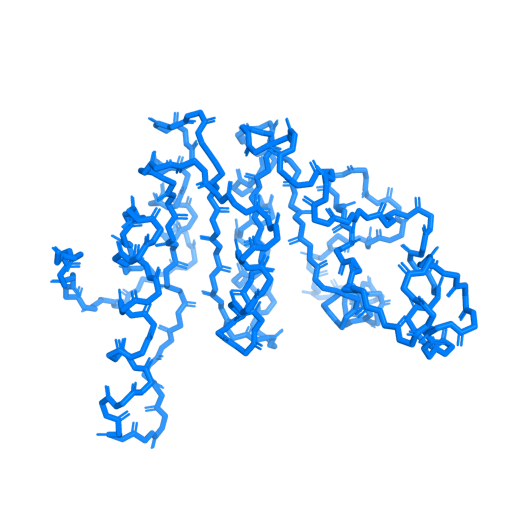 730 O O . TYR A 1 89 ? 3.485 1.998 -8.555 1.00 98.31 89 TYR A O 1
ATOM 738 N N . TYR A 1 90 ? 2.286 2.109 -10.448 1.00 97.62 90 TYR A N 1
ATOM 739 C CA . TYR A 1 90 ? 3.237 2.970 -11.140 1.00 97.62 90 TYR A CA 1
ATOM 740 C C . TYR A 1 90 ? 2.772 4.412 -11.063 1.00 97.62 90 TYR A C 1
ATOM 742 O O . TYR A 1 90 ? 1.638 4.749 -11.389 1.00 97.62 90 TYR A O 1
ATOM 750 N N . LYS A 1 91 ? 3.696 5.276 -10.652 1.00 95.62 91 LYS A N 1
ATOM 751 C CA . LYS A 1 91 ? 3.515 6.724 -10.697 1.00 95.62 91 LYS A CA 1
ATOM 752 C C . LYS A 1 91 ? 3.677 7.216 -12.121 1.00 95.62 91 LYS A C 1
ATOM 754 O O . LYS A 1 91 ? 4.492 6.673 -12.877 1.00 95.62 91 LYS A O 1
ATOM 759 N N . ARG A 1 92 ? 2.994 8.305 -12.454 1.00 95.50 92 ARG A N 1
ATOM 760 C CA . ARG A 1 92 ? 3.260 9.034 -13.693 1.00 95.50 92 ARG A CA 1
ATOM 761 C C . ARG A 1 92 ? 4.712 9.540 -13.688 1.00 95.50 92 ARG A C 1
ATOM 763 O O . ARG A 1 92 ? 5.148 10.168 -12.724 1.00 95.50 92 ARG A O 1
ATOM 770 N N . LYS A 1 93 ? 5.478 9.266 -14.749 1.00 94.69 93 LYS A N 1
ATOM 771 C CA . LYS A 1 93 ? 6.864 9.743 -14.925 1.00 94.69 93 LYS A CA 1
ATOM 772 C C . LYS A 1 93 ? 7.089 10.224 -16.356 1.00 94.69 93 LYS A C 1
ATOM 774 O O . LYS A 1 93 ? 6.469 9.707 -17.273 1.00 94.69 93 LYS A O 1
ATOM 779 N N . LYS A 1 94 ? 8.028 11.159 -16.536 1.00 94.94 94 LYS A N 1
ATOM 780 C CA . LYS A 1 94 ? 8.485 11.680 -17.840 1.00 94.94 94 LYS A CA 1
ATOM 781 C C . LYS A 1 94 ? 7.329 12.036 -18.788 1.00 94.94 94 LYS A C 1
ATOM 783 O O . LYS A 1 94 ? 6.712 13.069 -18.560 1.00 94.94 94 LYS A O 1
ATOM 788 N N . SER A 1 95 ? 7.070 11.230 -19.829 1.00 94.06 95 SER A N 1
ATOM 789 C CA . SER A 1 95 ? 6.020 11.512 -20.819 1.00 94.06 95 SER A CA 1
ATOM 790 C C . SER A 1 95 ? 4.627 11.507 -20.195 1.00 94.06 95 SER A C 1
ATOM 792 O O . SER A 1 95 ? 3.786 12.328 -20.543 1.00 94.06 95 SER A O 1
ATOM 794 N N . GLY A 1 96 ? 4.439 10.651 -19.191 1.00 91.38 96 GLY A N 1
ATOM 795 C CA . GLY A 1 96 ? 3.196 10.500 -18.457 1.00 91.38 96 GLY A CA 1
ATOM 796 C C . GLY A 1 96 ? 2.259 9.437 -19.021 1.00 91.38 96 GLY A C 1
ATOM 797 O O . GLY A 1 96 ? 1.241 9.163 -18.392 1.00 91.38 96 GLY A O 1
ATOM 798 N N . ASP A 1 97 ? 2.651 8.791 -20.120 1.00 93.44 97 ASP A N 1
ATOM 799 C CA . ASP A 1 97 ? 1.878 7.763 -20.824 1.00 93.44 97 ASP A CA 1
ATOM 800 C C . ASP A 1 97 ? 2.144 6.339 -20.295 1.00 93.44 97 ASP A C 1
ATOM 802 O O . ASP A 1 97 ? 1.724 5.351 -20.892 1.00 93.44 97 ASP A O 1
ATOM 806 N N . PHE A 1 98 ? 2.852 6.220 -19.163 1.00 95.19 98 PHE A N 1
ATOM 807 C CA . PHE A 1 98 ? 3.195 4.949 -18.509 1.00 95.19 98 PHE A CA 1
ATOM 808 C C . PHE A 1 98 ? 3.968 3.975 -19.417 1.00 95.19 98 PHE A C 1
ATOM 810 O O . PHE A 1 98 ? 3.907 2.753 -19.264 1.00 95.19 98 PHE A O 1
ATOM 817 N N . GLU A 1 99 ? 4.753 4.505 -20.353 1.00 95.62 99 GLU A N 1
ATOM 818 C CA . GLU A 1 99 ? 5.555 3.691 -21.258 1.00 95.62 99 GLU A CA 1
ATOM 819 C C . GLU A 1 99 ? 6.826 3.161 -20.583 1.00 95.62 99 GLU A C 1
ATOM 821 O O . GLU A 1 99 ? 7.412 3.799 -19.709 1.00 95.62 99 GLU A O 1
ATOM 826 N N . GLN A 1 100 ? 7.361 2.032 -21.065 1.00 95.31 100 GLN A N 1
ATOM 827 C CA . GLN A 1 100 ? 8.610 1.464 -20.532 1.00 95.31 100 GLN A CA 1
ATOM 828 C C . GLN A 1 100 ? 9.769 2.478 -20.498 1.00 95.31 100 GLN A C 1
ATOM 830 O O . GLN A 1 100 ? 10.594 2.446 -19.584 1.00 95.31 100 GLN A O 1
ATOM 835 N N . LYS A 1 101 ? 9.841 3.398 -21.474 1.00 95.94 101 LYS A N 1
ATOM 836 C CA . LYS A 1 101 ? 10.883 4.441 -21.555 1.00 95.94 101 LYS A CA 1
ATOM 837 C C . LYS A 1 101 ? 10.843 5.428 -20.379 1.00 95.94 101 LYS A C 1
ATOM 839 O O . LYS A 1 101 ? 11.871 6.037 -20.052 1.00 95.94 101 LYS A O 1
ATOM 844 N N . ASP A 1 102 ? 9.693 5.563 -19.722 1.00 96.94 102 ASP A N 1
ATOM 845 C CA . ASP A 1 102 ? 9.499 6.456 -18.580 1.00 96.94 102 ASP A CA 1
ATOM 846 C C . ASP A 1 102 ? 10.116 5.891 -17.298 1.00 96.94 102 ASP A C 1
ATOM 848 O O . ASP A 1 102 ? 10.560 6.653 -16.434 1.00 96.94 102 ASP A O 1
ATOM 852 N N . TYR A 1 103 ? 10.245 4.566 -17.225 1.00 97.19 103 TYR A N 1
ATOM 853 C CA . TYR A 1 103 ? 10.703 3.836 -16.049 1.00 97.19 103 TYR A CA 1
ATOM 854 C C . TYR A 1 103 ? 12.129 3.304 -16.195 1.00 97.19 103 TYR A C 1
ATOM 856 O O . TYR A 1 103 ? 12.620 3.010 -17.296 1.00 97.19 103 TYR A O 1
ATOM 864 N N . TYR A 1 104 ? 12.811 3.163 -15.060 1.00 96.56 104 TYR A N 1
ATOM 865 C CA . TYR A 1 104 ? 14.112 2.501 -15.013 1.00 96.56 104 TYR A CA 1
ATOM 866 C C . TYR A 1 104 ? 13.971 1.013 -15.337 1.00 96.56 104 TYR A C 1
ATOM 868 O O . TYR A 1 104 ? 12.928 0.419 -15.095 1.00 96.56 104 TYR A O 1
ATOM 876 N N . VAL A 1 105 ? 15.033 0.384 -15.849 1.00 96.12 105 VAL A N 1
ATOM 877 C CA . VAL A 1 105 ? 14.996 -1.033 -16.265 1.00 96.12 105 VAL A CA 1
ATOM 878 C C . VAL A 1 105 ? 14.520 -1.956 -15.137 1.00 96.12 105 VAL A C 1
ATOM 880 O O . VAL A 1 105 ? 13.693 -2.824 -15.385 1.00 96.12 105 VAL A O 1
ATOM 883 N N . TRP A 1 106 ? 14.970 -1.723 -13.901 1.00 94.75 106 TRP A N 1
ATOM 884 C CA . TRP A 1 106 ? 14.571 -2.520 -12.734 1.00 94.75 106 TRP A CA 1
ATOM 885 C C . TRP A 1 106 ? 13.086 -2.374 -12.369 1.00 94.75 106 TRP A C 1
ATOM 887 O O . TRP A 1 106 ? 12.523 -3.267 -11.749 1.00 94.75 106 TRP A O 1
ATOM 897 N N . GLU A 1 107 ? 12.446 -1.264 -12.748 1.00 95.50 107 GLU A N 1
ATOM 898 C CA . GLU A 1 107 ? 11.013 -1.061 -12.532 1.00 95.50 107 GLU A CA 1
ATOM 899 C C . GLU A 1 107 ? 10.190 -1.803 -13.581 1.00 95.50 107 GLU A C 1
ATOM 901 O O . GLU A 1 107 ? 9.047 -2.124 -13.315 1.00 95.50 107 GLU A O 1
ATOM 906 N N . ARG A 1 108 ? 10.721 -2.081 -14.776 1.00 95.81 108 ARG A N 1
ATOM 907 C CA . ARG A 1 108 ? 9.923 -2.617 -15.896 1.00 95.81 108 ARG A CA 1
ATOM 908 C C . ARG A 1 108 ? 9.470 -4.061 -15.698 1.00 95.81 108 ARG A C 1
ATOM 910 O O . ARG A 1 108 ? 8.540 -4.493 -16.367 1.00 95.81 108 ARG A O 1
ATOM 917 N N . GLU A 1 109 ? 10.121 -4.780 -14.787 1.00 95.06 109 GLU A N 1
ATOM 918 C CA . GLU A 1 109 ? 9.893 -6.202 -14.508 1.00 95.06 109 GLU A CA 1
ATOM 919 C C . GLU A 1 109 ? 8.438 -6.525 -14.133 1.00 95.06 109 GLU A C 1
ATOM 921 O O . GLU A 1 109 ? 7.977 -7.614 -14.445 1.00 95.06 109 GLU A O 1
ATOM 926 N N . PHE A 1 110 ? 7.712 -5.576 -13.530 1.00 96.50 110 PHE A N 1
ATOM 927 C CA . PHE A 1 110 ? 6.350 -5.783 -13.014 1.00 96.50 110 PHE A CA 1
ATOM 928 C C . PHE A 1 110 ? 5.276 -4.975 -13.758 1.00 96.50 110 PHE A C 1
ATOM 930 O O . PHE A 1 110 ? 4.189 -4.734 -13.226 1.00 96.50 110 PHE A O 1
ATOM 937 N N . MET A 1 111 ? 5.579 -4.495 -14.971 1.00 95.56 111 MET A N 1
ATOM 938 C CA . MET A 1 111 ? 4.635 -3.674 -15.739 1.00 95.56 111 MET A CA 1
ATOM 939 C C . MET A 1 111 ? 3.414 -4.456 -16.239 1.00 95.56 111 MET A C 1
ATOM 941 O O . MET A 1 111 ? 2.387 -3.854 -16.532 1.00 95.56 111 MET A O 1
ATOM 945 N N . ASP A 1 112 ? 3.494 -5.783 -16.304 1.00 95.69 112 ASP A N 1
ATOM 946 C CA . ASP A 1 112 ? 2.359 -6.675 -16.565 1.00 95.69 112 ASP A CA 1
ATOM 947 C C . ASP A 1 112 ? 1.288 -6.612 -15.462 1.00 95.69 112 ASP A C 1
ATOM 949 O O . ASP A 1 112 ? 0.102 -6.802 -15.730 1.00 95.69 112 ASP A O 1
ATOM 953 N N . LYS A 1 113 ? 1.698 -6.277 -14.235 1.00 97.62 113 LYS A N 1
ATOM 954 C CA . LYS A 1 113 ? 0.833 -6.072 -13.065 1.00 97.62 113 LYS A CA 1
ATOM 955 C C . LYS A 1 113 ? 0.631 -4.606 -12.705 1.00 97.62 113 LYS A C 1
ATOM 957 O O . LYS A 1 113 ? 0.189 -4.293 -11.593 1.00 97.62 113 LYS A O 1
ATOM 962 N N . MET A 1 114 ? 0.971 -3.711 -13.627 1.00 97.94 114 MET A N 1
ATOM 963 C CA . MET A 1 114 ? 0.855 -2.277 -13.429 1.00 97.94 114 MET A CA 1
ATOM 964 C C . MET A 1 114 ? -0.594 -1.865 -13.180 1.00 97.94 114 MET A C 1
ATOM 966 O O . MET A 1 114 ? -1.506 -2.201 -13.932 1.00 97.94 114 MET A O 1
ATOM 970 N N . VAL A 1 115 ? -0.771 -1.043 -12.155 1.00 98.44 115 VAL A N 1
ATOM 971 C CA . VAL A 1 115 ? -1.965 -0.235 -11.936 1.00 98.44 115 VAL A CA 1
ATOM 972 C C . VAL A 1 115 ? -1.564 1.223 -11.765 1.00 98.44 115 VAL A C 1
ATOM 974 O O . VAL A 1 115 ? -0.473 1.531 -11.283 1.00 98.44 115 VAL A O 1
ATOM 977 N N . THR A 1 116 ? -2.446 2.123 -12.176 1.00 98.19 116 THR A N 1
ATOM 978 C CA . THR A 1 116 ? -2.248 3.576 -12.117 1.00 98.19 116 THR A CA 1
ATOM 979 C C . THR A 1 116 ? -3.214 4.203 -11.114 1.00 98.19 116 THR A C 1
ATOM 981 O O . THR A 1 116 ? -4.031 3.506 -10.500 1.00 98.19 116 THR A O 1
ATOM 984 N N . TYR A 1 117 ? -3.148 5.523 -10.933 1.00 98.00 117 TYR A N 1
ATOM 985 C CA . TYR A 1 117 ? -4.077 6.226 -10.047 1.00 98.00 117 TYR A CA 1
ATOM 986 C C . TYR A 1 117 ? -5.531 6.078 -10.510 1.00 98.00 117 TYR A C 1
ATOM 988 O O . TYR A 1 117 ? -6.404 5.939 -9.657 1.00 98.00 117 TYR A O 1
ATOM 996 N N . GLU A 1 118 ? -5.798 6.021 -11.822 1.00 98.25 118 GLU A N 1
ATOM 997 C CA . GLU A 1 118 ? -7.143 5.803 -12.364 1.00 98.25 118 GLU A CA 1
ATOM 998 C C . GLU A 1 118 ? -7.701 4.453 -11.911 1.00 98.25 118 GLU A C 1
ATOM 1000 O O . GLU A 1 118 ? -8.801 4.379 -11.363 1.00 98.25 118 GLU A O 1
ATOM 1005 N N . PHE A 1 119 ? -6.906 3.386 -12.043 1.00 98.69 119 PHE A N 1
ATOM 1006 C CA . PHE A 1 119 ? -7.320 2.059 -11.596 1.00 98.69 11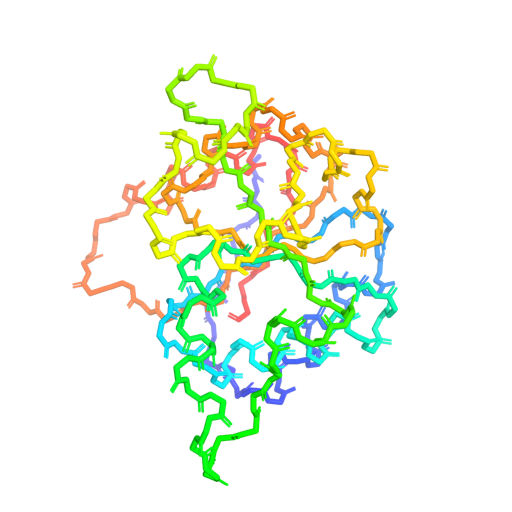9 PHE A CA 1
ATOM 1007 C C . PHE A 1 119 ? -7.621 2.042 -10.093 1.00 98.69 119 PHE A C 1
ATOM 1009 O O . PHE A 1 119 ? -8.633 1.475 -9.668 1.00 98.69 119 PHE A O 1
ATOM 1016 N N . VAL A 1 120 ? -6.750 2.653 -9.280 1.00 98.69 120 VAL A N 1
ATOM 1017 C CA . VAL A 1 120 ? -6.936 2.719 -7.823 1.00 98.69 120 VAL A CA 1
ATOM 1018 C C . VAL A 1 120 ? -8.196 3.513 -7.481 1.00 98.69 120 VAL A C 1
ATOM 1020 O O . VAL A 1 120 ? -8.983 3.059 -6.649 1.00 98.69 120 VAL A O 1
ATOM 1023 N N . HIS A 1 121 ? -8.426 4.644 -8.153 1.00 98.50 121 HIS A N 1
ATOM 1024 C CA . HIS A 1 121 ? -9.609 5.482 -7.980 1.00 98.50 121 HIS A CA 1
ATOM 1025 C C . HIS A 1 121 ? -10.910 4.705 -8.233 1.00 98.50 121 HIS A C 1
ATOM 1027 O O . HIS A 1 121 ? -11.845 4.782 -7.432 1.00 98.50 121 HIS A O 1
ATOM 1033 N N . GLU A 1 122 ? -10.954 3.910 -9.303 1.00 98.56 122 GLU A N 1
ATOM 1034 C CA . GLU A 1 122 ? -12.134 3.139 -9.704 1.00 98.56 122 GLU A CA 1
ATOM 1035 C C . GLU A 1 122 ? -12.368 1.886 -8.843 1.00 98.56 122 GLU A C 1
ATOM 1037 O O . GLU A 1 122 ? -13.508 1.451 -8.664 1.00 98.56 122 GLU A O 1
ATOM 1042 N N . ASN A 1 123 ? -11.308 1.304 -8.269 1.00 98.62 123 ASN A N 1
ATOM 1043 C CA . ASN A 1 123 ? -11.362 -0.001 -7.599 1.00 98.62 123 ASN A CA 1
ATOM 1044 C C . ASN A 1 123 ? -11.176 0.053 -6.075 1.00 98.62 123 ASN A C 1
ATOM 1046 O O . ASN A 1 123 ? -10.957 -0.986 -5.457 1.00 98.62 123 ASN A O 1
ATOM 1050 N N . GLN A 1 124 ? -11.310 1.225 -5.448 1.00 98.19 124 GLN A N 1
ATOM 1051 C CA . GLN A 1 124 ? -11.023 1.468 -4.024 1.00 98.19 124 GLN A CA 1
ATOM 1052 C C . GLN A 1 124 ? -11.519 0.383 -3.044 1.00 98.19 124 GLN A C 1
ATOM 1054 O O . GLN A 1 124 ? -10.771 -0.030 -2.161 1.00 98.19 124 GLN A O 1
ATOM 1059 N N . SER A 1 125 ? -12.743 -0.132 -3.208 1.00 98.19 125 SER A N 1
ATOM 1060 C CA . SER A 1 125 ? -13.328 -1.149 -2.311 1.00 98.19 125 SER A CA 1
ATOM 1061 C C . SER A 1 125 ? -12.629 -2.511 -2.352 1.00 98.19 125 SER A C 1
ATOM 1063 O O . SER A 1 125 ? -12.781 -3.322 -1.441 1.00 98.19 125 SER A O 1
ATOM 1065 N N . LYS A 1 126 ? -11.853 -2.772 -3.406 1.00 98.50 126 LYS A N 1
ATOM 1066 C CA . LYS A 1 126 ? -11.169 -4.044 -3.662 1.00 98.50 126 LYS A CA 1
ATOM 1067 C C . LYS A 1 126 ? -9.695 -4.006 -3.272 1.00 98.50 126 LYS A C 1
ATOM 1069 O O . LYS A 1 126 ? -8.996 -4.994 -3.497 1.00 98.50 126 LYS A O 1
ATOM 1074 N N . LEU A 1 127 ? -9.211 -2.886 -2.735 1.00 98.81 127 LEU A N 1
ATOM 1075 C CA . LEU A 1 127 ? -7.784 -2.634 -2.569 1.00 98.81 127 LEU A CA 1
ATOM 1076 C C . LEU A 1 127 ? -7.413 -2.367 -1.109 1.00 98.81 127 LEU A C 1
ATOM 1078 O O . LEU A 1 127 ? -8.151 -1.733 -0.347 1.00 98.81 127 LEU A O 1
ATOM 1082 N N . VAL A 1 128 ? -6.233 -2.866 -0.754 1.00 98.81 128 VAL A N 1
ATOM 1083 C CA . VAL A 1 128 ? -5.408 -2.383 0.352 1.00 98.81 128 VAL A CA 1
ATOM 1084 C C . VAL A 1 128 ? -4.120 -1.868 -0.282 1.00 98.81 128 VAL A C 1
ATOM 1086 O O . VAL A 1 128 ? -3.464 -2.619 -0.997 1.00 98.81 128 VAL A O 1
ATOM 1089 N N . MET A 1 129 ? -3.766 -0.602 -0.089 1.00 98.62 129 MET A N 1
ATOM 1090 C CA . MET A 1 129 ? -2.617 0.004 -0.767 1.00 98.62 129 MET A CA 1
ATOM 1091 C C . MET A 1 129 ? -1.503 0.333 0.220 1.00 98.62 129 MET A C 1
ATOM 1093 O O . MET A 1 129 ? -1.699 1.128 1.133 1.00 98.62 129 MET A O 1
ATOM 1097 N N . ASP A 1 130 ? -0.333 -0.263 0.013 1.00 97.00 130 ASP A N 1
ATOM 1098 C CA . ASP A 1 130 ? 0.911 0.131 0.671 1.00 97.00 130 ASP A CA 1
ATOM 1099 C C . ASP A 1 130 ? 1.352 1.479 0.086 1.00 97.00 130 ASP A C 1
ATOM 1101 O O . ASP A 1 130 ? 1.735 1.564 -1.085 1.00 97.00 130 ASP A O 1
ATOM 1105 N N . LEU A 1 131 ? 1.211 2.537 0.886 1.00 93.88 131 LEU A N 1
ATOM 1106 C CA . LEU A 1 131 ? 1.528 3.910 0.511 1.00 93.88 131 LEU A CA 1
ATOM 1107 C C . LEU A 1 131 ? 2.441 4.518 1.573 1.00 93.88 131 LEU A C 1
ATOM 1109 O O . LEU A 1 131 ? 2.052 4.729 2.727 1.00 93.88 131 LEU A O 1
ATOM 1113 N N . ASP A 1 132 ? 3.675 4.812 1.177 1.00 84.81 132 ASP A N 1
ATOM 1114 C CA . ASP A 1 132 ? 4.612 5.502 2.052 1.00 84.81 132 ASP A CA 1
ATOM 1115 C C . ASP A 1 132 ? 4.311 7.013 2.120 1.00 84.81 132 ASP A C 1
ATOM 1117 O O . ASP A 1 132 ? 3.676 7.590 1.234 1.00 84.81 132 ASP A O 1
ATOM 1121 N N . PHE A 1 133 ? 4.780 7.668 3.185 1.00 84.19 133 PHE A N 1
ATOM 1122 C CA . PHE A 1 133 ? 4.582 9.105 3.403 1.00 84.19 133 PHE A CA 1
ATOM 1123 C C . PHE A 1 133 ? 5.110 9.975 2.246 1.00 84.19 133 PHE A C 1
ATOM 1125 O O . PHE A 1 133 ? 4.480 10.959 1.858 1.00 84.19 133 PHE A O 1
ATOM 1132 N N . TYR A 1 134 ? 6.233 9.593 1.632 1.00 85.00 134 TYR A N 1
ATOM 1133 C CA . TYR A 1 134 ? 6.829 10.323 0.507 1.00 85.00 134 TYR A CA 1
ATOM 1134 C C . TYR A 1 134 ? 6.012 10.192 -0.784 1.00 85.00 134 TYR A C 1
ATOM 1136 O O . TYR A 1 134 ? 6.265 10.896 -1.765 1.00 85.00 134 TYR A O 1
ATOM 1144 N N . GLN A 1 135 ? 5.027 9.297 -0.803 1.00 90.62 135 GLN A N 1
ATOM 1145 C CA . GLN A 1 135 ? 4.129 9.071 -1.921 1.00 90.62 135 GLN A CA 1
ATOM 1146 C C . GLN A 1 135 ? 2.747 9.708 -1.736 1.00 90.62 135 GLN A C 1
ATOM 1148 O O . GLN A 1 135 ? 1.923 9.577 -2.634 1.00 90.62 135 GLN A O 1
ATOM 1153 N N . PHE A 1 136 ? 2.491 10.453 -0.657 1.00 94.38 136 PHE A N 1
ATOM 1154 C CA . PHE A 1 136 ? 1.175 11.053 -0.390 1.00 94.38 136 PHE A CA 1
ATOM 1155 C C . PHE A 1 136 ? 0.673 12.010 -1.475 1.00 94.38 136 PHE A C 1
ATOM 1157 O O . PHE A 1 136 ? -0.533 12.142 -1.647 1.00 94.38 136 PHE A O 1
ATOM 1164 N N . ALA A 1 137 ? 1.565 12.617 -2.262 1.00 95.81 137 ALA A N 1
ATOM 1165 C CA . ALA A 1 137 ? 1.162 13.441 -3.402 1.00 95.81 137 ALA A CA 1
ATOM 1166 C C . ALA A 1 137 ? 0.285 12.677 -4.419 1.00 95.81 137 ALA A C 1
ATOM 1168 O O . ALA A 1 137 ? -0.548 13.291 -5.076 1.00 95.81 137 ALA A O 1
ATOM 1169 N N . GLU A 1 138 ? 0.399 11.345 -4.502 1.00 97.12 138 GLU A N 1
ATOM 1170 C CA . GLU A 1 138 ? -0.454 10.521 -5.375 1.00 97.12 138 GLU A CA 1
ATOM 1171 C C . GLU A 1 138 ? -1.928 10.545 -4.956 1.00 97.12 138 GLU A C 1
ATOM 1173 O O . GLU A 1 138 ? -2.802 10.275 -5.776 1.00 97.12 138 GLU A O 1
ATOM 1178 N N . LEU A 1 139 ? -2.236 10.892 -3.700 1.00 97.94 139 LEU A N 1
ATOM 1179 C CA . LEU A 1 139 ? -3.616 11.002 -3.226 1.00 97.94 139 LEU A CA 1
ATOM 1180 C C . LEU A 1 139 ? -4.408 12.073 -3.995 1.00 97.94 139 LEU A C 1
ATOM 1182 O O . LEU A 1 139 ? -5.624 11.935 -4.126 1.00 97.94 139 LEU A O 1
ATOM 1186 N N . ILE A 1 140 ? -3.733 13.093 -4.548 1.00 98.00 140 ILE A N 1
ATOM 1187 C CA . ILE A 1 140 ? -4.350 14.138 -5.386 1.00 98.00 140 ILE A CA 1
ATOM 1188 C C . ILE A 1 140 ? -5.025 13.523 -6.616 1.00 98.00 140 ILE A C 1
ATOM 1190 O O . ILE A 1 140 ? -6.142 13.908 -6.970 1.00 98.00 140 ILE A O 1
ATOM 1194 N N . ASP A 1 141 ? -4.355 12.562 -7.247 1.00 97.62 141 ASP A N 1
ATOM 1195 C CA . ASP A 1 141 ? -4.837 11.907 -8.458 1.00 97.62 141 ASP A CA 1
ATOM 1196 C C . ASP A 1 141 ? -5.712 10.688 -8.125 1.00 97.62 141 ASP A C 1
ATOM 1198 O O . ASP A 1 141 ? -6.753 10.487 -8.752 1.00 97.62 141 ASP A O 1
ATOM 1202 N N . ILE A 1 142 ? -5.360 9.923 -7.082 1.00 98.31 142 ILE A N 1
ATOM 1203 C CA . ILE A 1 142 ? -6.145 8.771 -6.604 1.00 98.31 142 ILE A CA 1
ATOM 1204 C C . ILE A 1 142 ? -7.529 9.202 -6.097 1.00 98.31 142 ILE A C 1
ATOM 1206 O O . ILE A 1 142 ? -8.498 8.459 -6.265 1.00 98.31 142 ILE A O 1
ATOM 1210 N N . LYS A 1 143 ? -7.641 10.380 -5.466 1.00 98.31 143 LYS A N 1
ATOM 1211 C CA . LYS A 1 143 ? -8.889 10.934 -4.908 1.00 98.31 143 LYS A CA 1
ATOM 1212 C C . LYS A 1 143 ? -9.641 9.895 -4.065 1.00 98.31 143 LYS A C 1
ATOM 1214 O O . LYS A 1 143 ? -10.697 9.395 -4.484 1.00 98.31 143 LYS A O 1
ATOM 1219 N N . PRO A 1 144 ? -9.083 9.498 -2.908 1.00 98.31 144 PRO A N 1
ATOM 1220 C CA . PRO A 1 144 ? -9.739 8.530 -2.042 1.00 98.31 144 PRO A CA 1
ATOM 1221 C C . PRO A 1 144 ? -11.125 9.035 -1.629 1.00 98.31 144 PRO A C 1
ATOM 1223 O O . PRO A 1 144 ? -11.334 10.226 -1.407 1.00 98.31 144 PRO A O 1
ATOM 1226 N N . LYS A 1 145 ? -12.097 8.126 -1.536 1.00 98.38 145 LYS A N 1
ATOM 1227 C CA . LYS A 1 145 ? -13.445 8.470 -1.071 1.00 98.38 145 LYS A CA 1
ATOM 1228 C C . LYS A 1 145 ? -13.368 8.972 0.371 1.00 98.38 145 LYS A C 1
ATOM 1230 O O . LYS A 1 145 ? -12.710 8.330 1.191 1.00 98.38 145 LYS A O 1
ATOM 1235 N N . ALA A 1 146 ? -14.089 10.042 0.699 1.00 97.88 146 ALA A N 1
ATOM 1236 C CA . ALA A 1 146 ? -14.169 10.560 2.066 1.00 97.88 146 ALA A CA 1
ATOM 1237 C C . ALA A 1 146 ? -14.502 9.439 3.067 1.00 97.88 146 ALA A C 1
ATOM 1239 O O . ALA A 1 146 ? -15.362 8.587 2.812 1.00 97.88 146 ALA A O 1
ATOM 1240 N N . GLY A 1 147 ? -13.802 9.402 4.198 1.00 97.56 147 GLY A N 1
ATOM 1241 C CA . GLY A 1 147 ? -13.843 8.332 5.195 1.00 97.56 147 GLY A CA 1
ATOM 1242 C C . GLY A 1 147 ? -13.076 7.063 4.811 1.00 97.56 147 GLY A C 1
ATOM 1243 O O . GLY A 1 147 ? -13.359 6.013 5.379 1.00 97.56 147 GLY A O 1
ATOM 1244 N N . SER A 1 148 ? -12.172 7.115 3.825 1.00 98.31 148 SER A N 1
ATOM 1245 C CA . SER A 1 148 ? -11.190 6.042 3.582 1.00 98.31 148 SER A CA 1
ATOM 1246 C C . SER A 1 148 ? -10.251 5.892 4.777 1.00 98.31 148 SER A C 1
ATOM 1248 O O . SER A 1 148 ? -10.103 6.818 5.569 1.00 98.31 148 SER A O 1
ATOM 1250 N N . HIS A 1 149 ? -9.609 4.737 4.924 1.00 98.31 149 HIS A N 1
ATOM 1251 C CA . HIS A 1 149 ? -8.816 4.441 6.120 1.00 98.31 149 HIS A CA 1
ATOM 1252 C C . HIS A 1 149 ? -7.319 4.521 5.830 1.00 98.31 149 HIS A C 1
ATOM 1254 O O . HIS A 1 149 ? -6.870 4.126 4.755 1.00 98.31 149 HIS A O 1
ATOM 1260 N N . PHE A 1 150 ? -6.551 4.988 6.808 1.00 97.56 150 PHE A N 1
ATOM 1261 C CA . PHE A 1 150 ? -5.096 4.993 6.809 1.00 97.56 150 PHE A CA 1
ATOM 1262 C C . PHE A 1 150 ? -4.583 4.286 8.062 1.00 97.56 150 PHE A C 1
ATOM 1264 O O . PHE A 1 150 ? -4.797 4.757 9.178 1.00 97.56 150 PHE A O 1
ATOM 1271 N N . ILE A 1 151 ? -3.914 3.152 7.878 1.00 96.50 151 ILE A N 1
ATOM 1272 C CA . ILE A 1 151 ? -3.286 2.394 8.957 1.00 96.50 151 ILE A CA 1
ATOM 1273 C C . ILE A 1 151 ? -1.806 2.768 9.015 1.00 96.50 151 ILE A C 1
ATOM 1275 O O . ILE A 1 151 ? -1.027 2.413 8.127 1.00 96.50 151 ILE A O 1
ATOM 1279 N N . HIS A 1 152 ? -1.416 3.453 10.085 1.00 93.81 152 HIS A N 1
ATOM 1280 C CA . HIS A 1 152 ? -0.032 3.780 10.380 1.00 93.81 152 HIS A CA 1
ATOM 1281 C C . HIS A 1 152 ? 0.603 2.688 11.233 1.00 93.81 152 HIS A C 1
ATOM 1283 O O . HI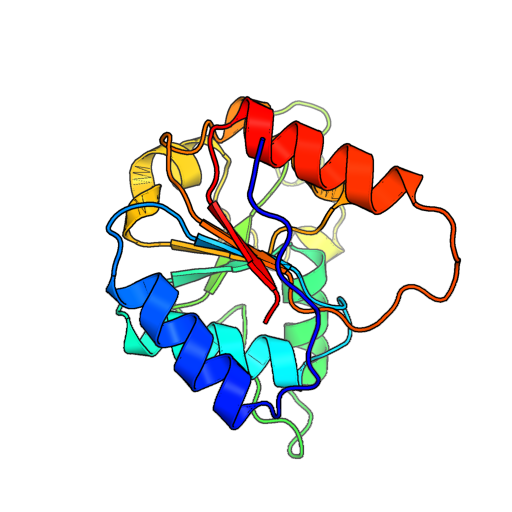S A 1 152 ? 0.267 2.535 12.403 1.00 93.81 152 HIS A O 1
ATOM 1289 N N . SER A 1 153 ? 1.526 1.940 10.627 1.00 91.31 153 SER A N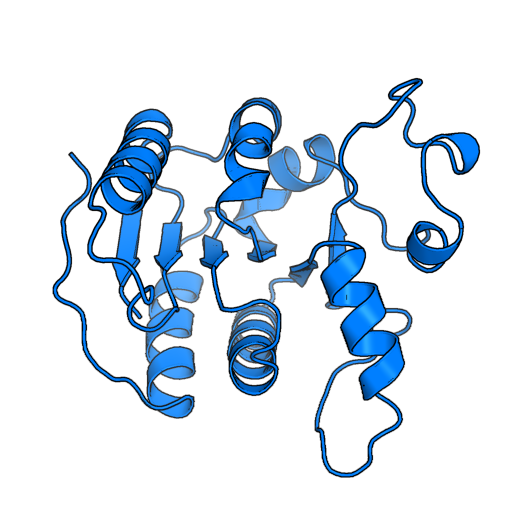 1
ATOM 1290 C CA . SER A 1 153 ? 2.105 0.717 11.173 1.00 91.31 153 SER A CA 1
ATOM 1291 C C . SER A 1 153 ? 3.637 0.742 11.155 1.00 91.31 153 SER A C 1
ATOM 1293 O O . SER A 1 153 ? 4.311 -0.117 10.577 1.00 91.31 153 SER A O 1
ATOM 1295 N N . MET A 1 154 ? 4.197 1.760 11.801 1.00 84.12 154 MET A N 1
ATOM 1296 C CA . MET A 1 154 ? 5.636 1.940 12.016 1.00 84.12 154 MET A CA 1
ATOM 1297 C C . MET A 1 154 ? 5.933 2.099 13.513 1.00 84.12 154 MET A C 1
ATOM 1299 O O . MET A 1 154 ? 5.051 2.506 14.272 1.00 84.12 154 MET A O 1
ATOM 1303 N N . SER A 1 155 ? 7.166 1.810 13.945 1.00 70.06 155 SER A N 1
ATOM 1304 C CA . SER A 1 155 ? 7.678 2.191 15.275 1.00 70.06 155 SER A CA 1
ATOM 1305 C C . SER A 1 155 ? 8.138 3.657 15.289 1.00 70.06 155 SER A C 1
ATOM 1307 O O . SER A 1 155 ? 7.939 4.383 14.312 1.00 70.06 155 SER A O 1
ATOM 1309 N N . GLU A 1 156 ? 8.669 4.146 16.411 1.00 58.78 156 GLU A N 1
ATOM 1310 C CA . GLU A 1 156 ? 9.109 5.544 16.520 1.00 58.78 156 GLU A CA 1
ATOM 1311 C C . GLU A 1 156 ? 10.118 5.918 15.426 1.00 58.78 156 GLU A C 1
ATOM 1313 O O . GLU A 1 156 ? 11.068 5.167 15.182 1.00 58.78 156 GLU A O 1
ATOM 1318 N N . PRO A 1 157 ? 9.918 7.049 14.719 1.00 56.56 157 PRO A N 1
ATOM 1319 C CA . PRO A 1 157 ? 11.003 7.627 13.951 1.00 56.56 157 PRO A CA 1
ATOM 1320 C C . PRO A 1 157 ? 12.136 7.992 14.915 1.00 56.56 157 PRO A C 1
ATOM 1322 O O . PRO A 1 157 ? 11.904 8.461 16.024 1.00 56.56 157 PRO A O 1
ATOM 1325 N N . TYR A 1 158 ? 13.375 7.795 14.472 1.00 49.53 158 TYR A N 1
ATOM 1326 C CA . TYR A 1 158 ? 14.581 8.092 15.254 1.00 49.53 158 TYR A CA 1
ATOM 1327 C C . TYR A 1 158 ? 14.797 9.605 15.503 1.00 49.53 158 TYR A C 1
ATOM 1329 O O . TYR A 1 158 ? 15.809 9.983 16.085 1.00 49.53 158 TYR A O 1
ATOM 1337 N N . SER A 1 159 ? 13.881 10.473 15.048 1.00 50.06 159 SER A N 1
ATOM 1338 C CA . SER A 1 159 ? 13.934 11.928 15.220 1.00 50.06 159 SER A CA 1
ATOM 1339 C C . SER A 1 159 ? 12.633 12.463 15.821 1.00 50.06 159 SER A C 1
ATOM 1341 O O . SER A 1 159 ? 11.562 12.254 15.254 1.00 50.06 159 SER A O 1
ATOM 1343 N N . GLU A 1 160 ? 12.754 13.227 16.906 1.00 49.28 160 GLU A N 1
ATOM 1344 C CA . GLU A 1 160 ? 11.683 13.940 17.628 1.00 49.28 160 GLU A CA 1
ATOM 1345 C C . GLU A 1 160 ? 11.073 15.130 16.847 1.00 49.28 160 GLU A C 1
ATOM 1347 O O . GLU A 1 160 ? 10.452 16.013 17.435 1.00 49.28 160 GLU A O 1
ATOM 1352 N N . GLU A 1 161 ? 11.248 15.211 15.525 1.00 52.25 161 GLU A N 1
ATOM 1353 C CA . GLU A 1 161 ? 10.660 16.296 14.734 1.00 52.25 161 GLU A CA 1
ATOM 1354 C C . GLU A 1 161 ? 9.213 15.966 14.334 1.00 52.25 161 GLU A C 1
ATOM 1356 O O . GLU A 1 161 ? 8.939 15.282 13.347 1.00 52.25 161 GLU A O 1
ATOM 1361 N N . ASP A 1 162 ? 8.285 16.532 15.107 1.00 63.16 162 ASP A N 1
ATOM 1362 C CA . ASP A 1 162 ? 6.812 16.457 15.023 1.00 63.16 162 ASP A CA 1
ATOM 1363 C C . ASP A 1 162 ? 6.216 16.908 13.661 1.00 63.16 162 ASP A C 1
ATOM 1365 O O . ASP A 1 162 ? 5.023 16.768 13.388 1.00 63.16 162 ASP A O 1
ATOM 1369 N N . ILE A 1 163 ? 7.041 17.456 12.759 1.00 69.31 163 ILE A N 1
ATOM 1370 C CA . ILE A 1 163 ? 6.602 18.015 11.470 1.00 69.31 163 ILE A CA 1
ATOM 1371 C C . ILE A 1 163 ? 6.089 16.918 10.532 1.00 69.31 163 ILE A C 1
ATOM 1373 O O . ILE A 1 163 ? 5.083 17.120 9.856 1.00 69.31 163 ILE A O 1
ATOM 1377 N N . ALA A 1 164 ? 6.748 15.757 10.476 1.00 79.44 164 ALA A N 1
ATOM 1378 C CA . ALA A 1 164 ? 6.328 14.681 9.576 1.00 79.44 164 ALA A CA 1
ATOM 1379 C C . ALA A 1 164 ? 4.955 14.108 9.973 1.00 79.44 164 ALA A C 1
ATOM 1381 O O . ALA A 1 164 ? 4.106 13.901 9.105 1.00 79.44 164 ALA A O 1
ATOM 1382 N N . ASP A 1 165 ? 4.718 13.932 11.278 1.00 84.19 165 ASP A N 1
ATOM 1383 C CA . ASP A 1 165 ? 3.422 13.511 11.826 1.00 84.19 165 ASP A CA 1
ATOM 1384 C C . ASP A 1 165 ? 2.334 14.544 11.515 1.00 84.19 165 ASP A C 1
ATOM 1386 O O . ASP A 1 165 ? 1.283 14.213 10.962 1.00 84.19 165 ASP A O 1
ATOM 1390 N N . GLN A 1 166 ? 2.617 15.824 11.771 1.00 87.38 166 GLN A N 1
ATOM 1391 C CA . GLN A 1 166 ? 1.668 16.897 11.492 1.00 87.38 166 GLN A CA 1
ATOM 1392 C C . GLN A 1 166 ? 1.323 16.996 10.000 1.00 87.38 166 GLN A C 1
ATOM 1394 O O . GLN A 1 166 ? 0.154 17.150 9.644 1.00 87.38 166 GLN A O 1
ATOM 1399 N N . VAL A 1 167 ? 2.316 16.894 9.111 1.00 90.50 167 VAL A N 1
ATOM 1400 C CA . VAL A 1 167 ? 2.088 16.915 7.659 1.00 90.50 167 VAL A CA 1
ATOM 1401 C C . VAL A 1 167 ? 1.267 15.701 7.227 1.00 90.50 167 VAL A C 1
ATOM 1403 O O . VAL A 1 167 ? 0.344 15.860 6.431 1.00 90.50 167 VAL A O 1
ATOM 1406 N N . MET A 1 168 ? 1.542 14.511 7.771 1.00 91.75 168 MET A N 1
ATOM 1407 C CA . MET A 1 168 ? 0.745 13.309 7.509 1.00 91.75 168 MET A CA 1
ATOM 1408 C C . MET A 1 168 ? -0.715 13.536 7.906 1.00 91.75 168 MET A C 1
ATOM 1410 O O . MET A 1 168 ? -1.602 13.361 7.074 1.00 91.75 168 MET A O 1
ATOM 1414 N N . HIS A 1 169 ? -0.972 13.985 9.136 1.00 92.56 169 HIS A N 1
ATOM 1415 C CA . HIS A 1 169 ? -2.331 14.247 9.607 1.00 92.56 169 HIS A CA 1
ATOM 1416 C C . HIS A 1 169 ? -3.049 15.321 8.782 1.00 92.56 169 HIS A C 1
ATOM 1418 O O . HIS A 1 169 ? -4.231 15.152 8.498 1.00 92.56 169 HIS A O 1
ATOM 1424 N N . ASN A 1 170 ? -2.350 16.361 8.318 1.00 95.00 170 ASN A N 1
ATOM 1425 C CA . ASN A 1 170 ? -2.933 17.374 7.432 1.00 95.00 170 ASN A CA 1
ATOM 1426 C C . ASN A 1 170 ? -3.411 16.775 6.100 1.00 95.00 170 ASN A C 1
ATOM 1428 O O . ASN A 1 170 ? -4.482 17.136 5.615 1.00 95.00 170 ASN A O 1
ATOM 1432 N N . TRP A 1 171 ? -2.643 15.852 5.511 1.00 96.75 171 TRP A N 1
ATOM 1433 C CA . TRP A 1 171 ? -3.064 15.131 4.307 1.00 96.75 171 TRP A CA 1
ATOM 1434 C C . TRP A 1 171 ? -4.288 14.253 4.568 1.00 96.75 171 TRP A C 1
ATOM 1436 O O . TRP A 1 171 ? -5.232 14.269 3.778 1.00 96.75 171 TRP A O 1
ATOM 1446 N N . LEU A 1 172 ? -4.294 13.516 5.681 1.00 96.50 172 LEU A N 1
ATOM 1447 C CA . LEU A 1 172 ? -5.430 12.674 6.056 1.00 96.50 172 LEU A CA 1
ATOM 1448 C C . LEU A 1 172 ? -6.687 13.513 6.307 1.00 96.50 172 LEU A C 1
ATOM 1450 O O . LEU A 1 172 ? -7.756 13.145 5.834 1.00 96.50 172 LEU A O 1
ATOM 1454 N N . ASP A 1 173 ? -6.558 14.659 6.977 1.00 97.19 173 ASP A N 1
ATOM 1455 C CA . ASP A 1 173 ? -7.655 15.604 7.197 1.00 97.19 173 ASP A CA 1
ATOM 1456 C C . ASP A 1 173 ? -8.182 16.173 5.872 1.00 97.19 173 ASP A C 1
ATOM 1458 O O . ASP A 1 173 ? -9.393 16.219 5.667 1.00 97.19 173 ASP A O 1
ATOM 1462 N N . HIS A 1 174 ? -7.290 16.563 4.954 1.00 97.44 174 HIS A N 1
ATOM 1463 C CA . HIS A 1 174 ? -7.666 17.110 3.647 1.00 97.44 174 HIS A CA 1
ATOM 1464 C C . HIS A 1 174 ? -8.513 16.136 2.817 1.00 97.44 174 HIS A C 1
ATOM 1466 O O . HIS A 1 174 ? -9.443 16.557 2.135 1.00 97.44 174 HIS A O 1
ATOM 1472 N N . PHE A 1 175 ? -8.207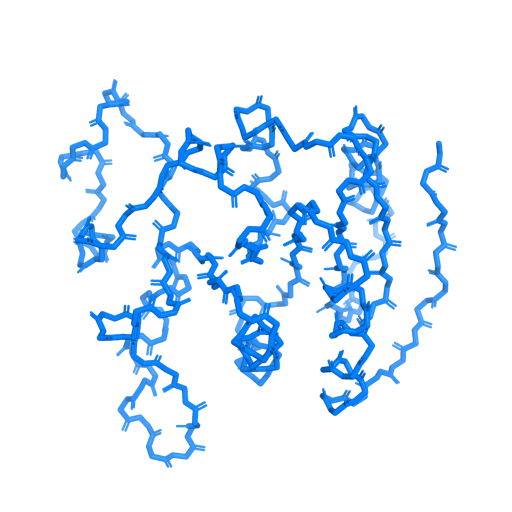 14.841 2.897 1.00 97.50 175 PHE A N 1
ATOM 1473 C CA . PHE A 1 175 ? -8.941 13.781 2.203 1.00 97.50 175 PHE A CA 1
ATOM 1474 C C . PHE A 1 175 ? -10.010 13.097 3.070 1.00 97.50 175 PHE A C 1
ATOM 1476 O O . PHE A 1 175 ? -10.556 12.062 2.678 1.00 97.50 175 PHE A O 1
ATOM 1483 N N . GLU A 1 176 ? -10.311 13.658 4.246 1.00 97.81 176 GLU A N 1
ATOM 1484 C CA . GLU A 1 176 ? -11.318 13.157 5.187 1.00 97.81 176 GLU A CA 1
ATOM 1485 C C . GLU A 1 176 ? -11.099 11.683 5.579 1.00 97.81 176 GLU A C 1
ATOM 1487 O O . GLU A 1 176 ? -12.039 10.894 5.687 1.00 97.81 176 GLU A O 1
ATOM 1492 N N . MET A 1 177 ? -9.843 11.276 5.748 1.00 97.75 177 MET A N 1
ATOM 1493 C CA . MET A 1 177 ? -9.457 9.900 6.036 1.00 97.75 177 MET A CA 1
ATOM 1494 C C . MET A 1 177 ? -9.469 9.598 7.537 1.00 97.75 177 MET A C 1
ATOM 1496 O O . MET A 1 177 ? -9.145 10.440 8.371 1.00 97.75 177 MET A O 1
ATOM 1500 N N . GLN A 1 178 ? -9.792 8.355 7.888 1.00 97.38 178 GLN A N 1
ATOM 1501 C CA . GLN A 1 178 ? -9.721 7.852 9.257 1.00 97.38 178 GLN A CA 1
ATOM 1502 C C . GLN A 1 178 ? -8.339 7.262 9.533 1.00 97.38 178 GLN A C 1
ATOM 1504 O O . GLN A 1 178 ? -7.912 6.343 8.834 1.00 97.38 178 GLN A O 1
ATOM 1509 N N . PHE A 1 179 ? -7.66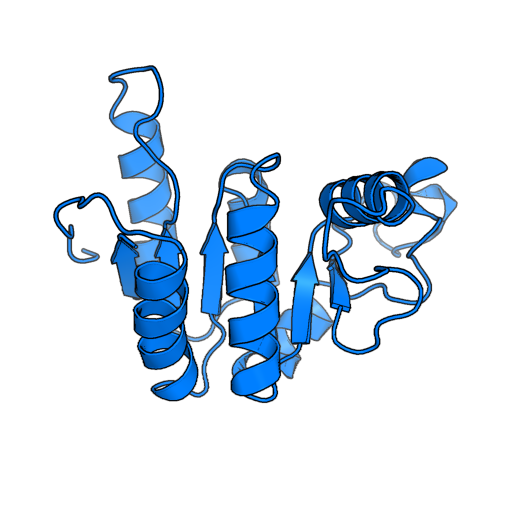1 7.759 10.562 1.00 96.00 179 PHE A N 1
ATOM 1510 C CA . PHE A 1 179 ? -6.353 7.271 10.994 1.00 96.00 179 PHE A CA 1
ATOM 1511 C C . PHE A 1 179 ? -6.481 6.144 12.016 1.00 96.00 179 PHE A C 1
ATOM 1513 O O . PHE A 1 179 ? -7.356 6.194 12.871 1.00 96.00 179 PHE A O 1
ATOM 1520 N N . HIS A 1 180 ? -5.591 5.156 11.917 1.00 95.00 180 HIS A N 1
ATOM 1521 C CA . HIS A 1 180 ? -5.485 4.019 12.833 1.00 95.00 180 HIS A CA 1
ATOM 1522 C C . HIS A 1 180 ? -4.008 3.797 13.158 1.00 95.00 180 HIS A C 1
ATOM 1524 O O . HIS A 1 180 ? -3.216 3.551 12.245 1.00 95.00 180 HIS A O 1
ATOM 1530 N N . GLN A 1 181 ? -3.626 3.846 14.432 1.00 92.25 181 GLN A N 1
ATOM 1531 C CA . GLN A 1 181 ? -2.260 3.566 14.880 1.00 92.25 181 GLN A CA 1
ATOM 1532 C C . GLN A 1 181 ? -2.142 2.098 15.300 1.00 92.25 181 GLN A C 1
ATOM 1534 O O . GLN A 1 181 ? -2.511 1.730 16.420 1.00 92.25 181 GLN A O 1
ATOM 1539 N N . LEU A 1 182 ? -1.594 1.262 14.414 1.00 90.06 182 LEU A N 1
ATOM 1540 C CA . LEU A 1 182 ? -1.484 -0.194 14.594 1.00 90.06 182 LEU A CA 1
ATOM 1541 C C . LEU A 1 182 ? -0.047 -0.708 14.459 1.00 90.06 182 LEU A C 1
ATOM 1543 O O . LEU A 1 182 ? 0.853 0.079 14.115 1.00 90.06 182 LEU A O 1
#

Secondary structure (DSSP, 8-state):
----PPP----HHHHHHHHHHHHHT-SS-EEEEE-TT-HHHHHHHHHHHHHTT-EEEE-HHHHHHHHHHTT-TT-----TTT-TTEEEEPPP-TTSS--GGGS-GGGGGGGGGEE-HHHHHHHGGGEEEE--GGGGGGHHHH-PPTT-EEEEE----SS--THHHHHHHHHHHHTTPEEEE-

pLDDT: mean 92.62, std 10.06, range [49.28, 98.81]

Sequence (182 aa):
MVEKEKRKNYSEQQVKTLSSKVVSSTEKIVFVTRYSRDMDRFRSFYDVAKSNRRKIVVSPKTAHLLSRLVEDKRLDLPDPSKDESILVYYKRKKSGDFEQKDYYVWEREFMDKMVTYEFVHENQSKLVMDLDFYQFAELIDIKPKAGSHFIHSMSEPYSEEDIADQVMHNWLDHFEMQFHQL